Protein AF-A0A2R7R8S0-F1 (afdb_monomer_lite)

Structure (mmCIF, N/CA/C/O backbone):
data_AF-A0A2R7R8S0-F1
#
_entry.id   AF-A0A2R7R8S0-F1
#
loop_
_atom_site.group_PDB
_atom_site.id
_atom_site.type_symbol
_atom_site.label_atom_id
_atom_site.label_alt_id
_atom_site.label_comp_id
_atom_site.label_asym_id
_atom_site.label_entity_id
_atom_site.label_seq_id
_atom_site.pdbx_PDB_ins_code
_atom_site.Cartn_x
_atom_site.Cartn_y
_atom_site.Cartn_z
_atom_site.occupancy
_atom_site.B_iso_or_equiv
_atom_site.auth_seq_id
_atom_site.auth_comp_id
_atom_site.auth_asym_id
_atom_site.auth_atom_id
_atom_site.pdbx_PDB_model_num
ATOM 1 N N . MET A 1 1 ? 1.762 -2.214 -32.394 1.00 75.31 1 MET A N 1
ATOM 2 C CA . MET A 1 1 ? 0.806 -1.574 -31.462 1.00 75.31 1 MET A CA 1
ATOM 3 C C . MET A 1 1 ? 1.465 -1.571 -30.089 1.00 75.31 1 MET A C 1
ATOM 5 O O . MET A 1 1 ? 2.206 -2.512 -29.828 1.00 75.31 1 MET A O 1
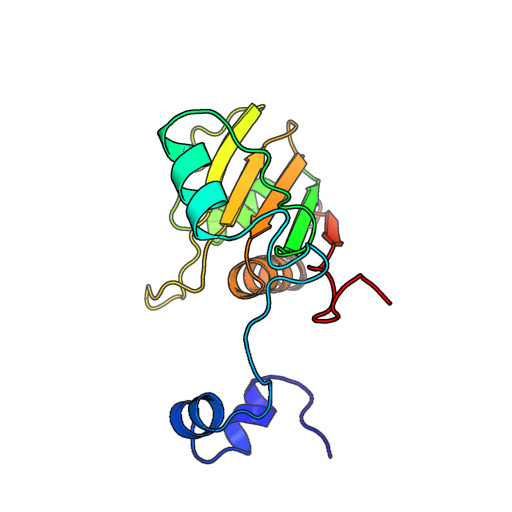ATOM 9 N N . ALA A 1 2 ? 1.295 -0.535 -29.265 1.00 86.94 2 ALA A N 1
ATOM 10 C CA . ALA A 1 2 ? 1.844 -0.564 -27.907 1.00 86.94 2 ALA A CA 1
ATOM 11 C C . ALA A 1 2 ? 1.076 -1.604 -27.060 1.00 86.94 2 ALA A C 1
ATOM 13 O O . ALA A 1 2 ? -0.149 -1.665 -27.206 1.00 86.94 2 ALA A O 1
ATOM 14 N N . PRO A 1 3 ? 1.751 -2.414 -26.221 1.00 91.44 3 PRO A N 1
ATOM 15 C CA . PRO A 1 3 ? 1.080 -3.333 -25.303 1.00 91.44 3 PRO A CA 1
ATOM 16 C C . PRO A 1 3 ? 0.106 -2.595 -24.378 1.00 91.44 3 PRO A C 1
ATOM 18 O O . PRO A 1 3 ? 0.393 -1.482 -23.935 1.00 91.44 3 PRO A O 1
ATOM 21 N N . ARG A 1 4 ? -1.036 -3.212 -24.071 1.00 95.25 4 ARG A N 1
ATOM 22 C CA . ARG A 1 4 ? -2.129 -2.600 -23.290 1.00 95.25 4 ARG A CA 1
ATOM 23 C C . ARG A 1 4 ? -2.235 -3.125 -21.861 1.00 95.25 4 ARG A C 1
ATOM 25 O O . ARG A 1 4 ? -2.937 -2.535 -21.048 1.00 95.25 4 ARG A O 1
ATOM 32 N N . ASN A 1 5 ? -1.578 -4.239 -21.556 1.00 95.31 5 ASN A N 1
ATOM 33 C CA . ASN A 1 5 ? -1.577 -4.869 -20.238 1.00 95.31 5 ASN A CA 1
ATOM 34 C C . ASN A 1 5 ? -0.256 -5.619 -19.997 1.00 95.31 5 ASN A C 1
ATOM 36 O O . ASN A 1 5 ? 0.560 -5.767 -20.908 1.00 95.31 5 ASN A O 1
ATOM 40 N N . LEU A 1 6 ? -0.045 -6.098 -18.767 1.00 94.62 6 LEU A N 1
ATOM 41 C CA . LEU A 1 6 ? 1.187 -6.793 -18.385 1.00 94.62 6 LEU A CA 1
ATOM 42 C C . LEU A 1 6 ? 1.417 -8.087 -19.185 1.00 94.62 6 LEU A C 1
ATOM 44 O O . LEU A 1 6 ? 2.562 -8.379 -19.515 1.00 94.62 6 LEU A O 1
ATOM 48 N N . GLN A 1 7 ? 0.361 -8.832 -19.532 1.00 96.06 7 GLN A N 1
ATOM 49 C CA . GLN A 1 7 ? 0.491 -10.071 -20.305 1.00 96.06 7 GLN A CA 1
ATOM 50 C C . GLN A 1 7 ? 1.059 -9.793 -21.701 1.00 96.06 7 GLN A C 1
ATOM 52 O O . GLN A 1 7 ? 2.061 -10.390 -22.077 1.00 96.06 7 GLN A O 1
ATOM 57 N N . GLU A 1 8 ? 0.504 -8.814 -22.422 1.00 96.88 8 GLU A N 1
ATOM 58 C CA . GLU A 1 8 ? 1.003 -8.412 -23.746 1.00 96.88 8 GLU A CA 1
ATOM 59 C C . GLU A 1 8 ? 2.463 -7.914 -23.682 1.00 96.88 8 GLU A C 1
ATOM 61 O O . GLU A 1 8 ? 3.249 -8.163 -24.598 1.00 96.88 8 GLU A O 1
ATOM 66 N N . VAL A 1 9 ? 2.857 -7.239 -22.591 1.00 95.50 9 VAL A N 1
ATOM 67 C CA . VAL A 1 9 ? 4.258 -6.837 -22.368 1.00 95.50 9 VAL A CA 1
ATOM 68 C C . VAL A 1 9 ? 5.153 -8.067 -22.218 1.00 95.50 9 VAL A C 1
ATOM 70 O O . VAL A 1 9 ? 6.183 -8.150 -22.888 1.00 95.50 9 VAL A O 1
ATOM 73 N N . LEU A 1 10 ? 4.768 -9.024 -21.371 1.00 95.44 10 LEU A N 1
ATOM 74 C CA . LEU A 1 10 ? 5.544 -10.239 -21.123 1.00 95.44 10 LEU A CA 1
ATOM 75 C C . LEU A 1 10 ? 5.679 -11.099 -22.383 1.00 95.44 10 LEU A C 1
ATOM 77 O O . LEU A 1 10 ? 6.798 -11.502 -22.700 1.00 95.44 10 LEU A O 1
ATOM 81 N N . ASP A 1 11 ? 4.589 -11.297 -23.127 1.00 95.31 11 ASP A N 1
ATOM 82 C CA . ASP A 1 11 ? 4.558 -12.077 -24.373 1.00 95.31 11 ASP A CA 1
ATOM 83 C C . ASP A 1 11 ? 5.476 -11.486 -25.453 1.00 95.31 11 ASP A C 1
ATOM 85 O O . ASP A 1 11 ? 6.055 -12.211 -26.260 1.00 95.31 11 ASP A O 1
ATOM 89 N N . SER A 1 12 ? 5.638 -10.159 -25.460 1.00 92.56 12 SER A N 1
ATOM 90 C CA . SER A 1 12 ? 6.536 -9.454 -26.384 1.00 92.56 12 SER A CA 1
ATOM 91 C C . SER A 1 12 ? 8.001 -9.395 -25.924 1.00 92.56 12 SER A C 1
ATOM 93 O O . SER A 1 12 ? 8.866 -8.930 -26.671 1.00 92.56 12 SER A O 1
ATOM 95 N N . SER A 1 13 ? 8.298 -9.842 -24.701 1.00 92.38 13 SER A N 1
ATOM 96 C CA . SER A 1 13 ? 9.630 -9.776 -24.094 1.00 92.38 13 SER A CA 1
ATOM 97 C C . SER A 1 13 ? 10.425 -11.075 -24.280 1.00 92.38 13 SER A C 1
ATOM 99 O O . SER A 1 13 ? 9.879 -12.126 -24.599 1.00 92.38 13 SER A O 1
ATOM 101 N N . ARG A 1 14 ? 11.738 -11.044 -24.011 1.00 91.75 14 ARG A N 1
ATOM 102 C CA . ARG A 1 14 ? 12.592 -12.253 -23.973 1.00 91.75 14 ARG A CA 1
ATOM 103 C C . ARG A 1 14 ? 12.482 -13.035 -22.653 1.00 91.75 14 ARG A C 1
ATOM 105 O O . ARG A 1 14 ? 13.275 -13.941 -22.408 1.00 91.75 14 ARG A O 1
ATOM 112 N N . GLY A 1 15 ? 11.517 -12.676 -21.805 1.00 93.69 15 GLY A N 1
ATOM 113 C CA . GLY A 1 15 ? 11.281 -13.245 -20.482 1.00 93.69 15 GLY A CA 1
ATOM 114 C C . GLY A 1 15 ? 11.249 -12.177 -19.386 1.00 93.69 15 GLY A C 1
ATOM 115 O O . GLY A 1 15 ? 11.915 -11.145 -19.475 1.00 93.69 15 GLY A O 1
ATOM 116 N N . ALA A 1 16 ? 10.502 -12.449 -18.310 1.00 95.25 16 ALA A N 1
ATOM 117 C CA . ALA A 1 16 ? 10.263 -11.488 -17.228 1.00 95.25 16 ALA A CA 1
ATOM 118 C C . ALA A 1 16 ? 11.553 -10.988 -16.551 1.00 95.25 16 ALA A C 1
ATOM 120 O O . ALA A 1 16 ? 11.679 -9.804 -16.252 1.00 95.25 16 ALA A O 1
ATOM 121 N N . VAL A 1 17 ? 12.530 -11.875 -16.330 1.00 96.25 17 VAL A N 1
ATOM 122 C CA . VAL A 1 17 ? 13.803 -11.510 -15.682 1.00 96.25 17 VAL A CA 1
ATOM 123 C C . VAL A 1 17 ? 14.616 -10.555 -16.554 1.00 96.25 17 VAL A C 1
ATOM 125 O O . VAL A 1 17 ? 15.128 -9.558 -16.048 1.00 96.25 17 VAL A O 1
ATOM 128 N N . ASP A 1 18 ? 14.722 -10.842 -17.852 1.00 94.44 18 ASP A N 1
ATOM 129 C CA . ASP A 1 18 ? 15.456 -9.998 -18.800 1.00 94.44 18 ASP A CA 1
ATOM 130 C C . ASP A 1 18 ? 14.794 -8.621 -18.930 1.00 94.44 18 ASP A C 1
ATOM 132 O O . ASP A 1 18 ? 15.465 -7.596 -18.819 1.00 94.44 18 ASP A O 1
ATOM 136 N N . LEU A 1 19 ? 13.463 -8.598 -19.045 1.00 95.12 19 LEU A N 1
ATOM 137 C CA . LEU A 1 19 ? 12.677 -7.369 -19.087 1.00 95.12 19 LEU A CA 1
ATOM 138 C C . LEU A 1 19 ? 12.915 -6.491 -17.850 1.00 95.12 19 LEU A C 1
ATOM 140 O O . LEU A 1 19 ? 13.198 -5.301 -17.976 1.00 95.12 19 LEU A O 1
ATOM 144 N N . LEU A 1 20 ? 12.803 -7.065 -16.648 1.00 95.00 20 LEU A N 1
ATOM 145 C CA . LEU A 1 20 ? 12.902 -6.303 -15.402 1.00 95.00 20 LEU A CA 1
ATOM 146 C C . LEU A 1 20 ? 14.324 -5.795 -15.144 1.00 95.00 20 LEU A C 1
ATOM 148 O O . LEU A 1 20 ? 14.488 -4.661 -14.694 1.00 95.00 20 LEU A O 1
ATOM 152 N N . ARG A 1 21 ? 15.357 -6.595 -15.445 1.00 94.56 21 ARG A N 1
ATOM 153 C CA . ARG A 1 21 ? 16.761 -6.204 -15.217 1.00 94.56 21 ARG A CA 1
ATOM 154 C C . ARG A 1 21 ? 17.287 -5.176 -16.217 1.00 94.56 21 ARG A C 1
ATOM 156 O O . ARG A 1 21 ? 18.254 -4.493 -15.893 1.00 94.56 21 ARG A O 1
ATOM 163 N N . ASN A 1 22 ? 16.655 -5.055 -17.384 1.00 93.88 22 ASN A N 1
ATOM 164 C CA . ASN A 1 22 ? 17.018 -4.092 -18.429 1.00 93.88 22 ASN A CA 1
ATOM 165 C C . ASN A 1 22 ? 15.976 -2.969 -18.598 1.00 93.88 22 ASN A C 1
ATOM 167 O O . ASN A 1 22 ? 15.965 -2.274 -19.613 1.00 93.88 22 ASN A O 1
ATOM 171 N N . SER A 1 23 ? 15.082 -2.794 -17.621 1.00 91.56 23 SER A N 1
ATOM 172 C CA . SER A 1 23 ? 14.050 -1.758 -17.658 1.00 91.56 23 SER A CA 1
ATOM 173 C C . SER A 1 23 ? 14.652 -0.349 -17.683 1.00 91.56 23 SER A C 1
ATOM 175 O O . SER A 1 23 ? 15.572 -0.032 -16.931 1.00 91.56 23 SER A O 1
ATOM 177 N N . LEU A 1 24 ? 14.073 0.527 -18.509 1.00 88.81 24 LEU A N 1
ATOM 178 C CA . LEU A 1 24 ? 14.491 1.926 -18.665 1.00 88.81 24 LEU A CA 1
ATOM 179 C C . LEU A 1 24 ? 13.783 2.888 -17.694 1.00 88.81 24 LEU A C 1
ATOM 181 O O . LEU A 1 24 ? 13.896 4.101 -17.841 1.00 88.81 24 LEU A O 1
ATOM 185 N N . ILE A 1 25 ? 13.047 2.368 -16.704 1.00 85.56 25 ILE A N 1
ATOM 186 C CA . ILE A 1 25 ? 12.243 3.170 -15.761 1.00 85.56 25 ILE A CA 1
ATOM 187 C C . ILE A 1 25 ? 13.084 4.059 -14.820 1.00 85.56 25 ILE A C 1
ATOM 189 O O . ILE A 1 25 ? 12.541 4.934 -14.148 1.00 85.56 25 ILE A O 1
ATOM 193 N N . GLY A 1 26 ? 14.408 3.877 -14.804 1.00 83.50 26 GLY A N 1
ATOM 194 C CA . GLY A 1 26 ? 15.336 4.658 -13.989 1.00 83.50 26 GLY A CA 1
ATOM 195 C C . GLY A 1 26 ? 15.266 4.314 -12.498 1.00 83.50 26 GLY A C 1
ATOM 196 O O . GLY A 1 26 ? 14.777 3.256 -12.100 1.00 83.50 26 GLY A O 1
ATOM 197 N N . SER A 1 27 ? 15.803 5.203 -11.661 1.00 83.38 27 SER A N 1
ATOM 198 C CA . SER A 1 27 ? 15.869 5.003 -10.210 1.00 83.38 27 SER A CA 1
ATOM 199 C C . SER A 1 27 ? 14.490 5.042 -9.548 1.00 83.38 27 SER A C 1
ATOM 201 O O . SER A 1 27 ? 13.633 5.852 -9.901 1.00 83.38 27 SER A O 1
ATOM 203 N N . TYR A 1 28 ? 14.306 4.234 -8.502 1.00 80.75 28 TYR A N 1
ATOM 204 C CA . TYR A 1 28 ? 13.165 4.375 -7.601 1.00 80.75 28 TYR A CA 1
ATOM 205 C C . TYR A 1 28 ? 13.389 5.574 -6.673 1.00 80.75 28 TYR A C 1
ATOM 207 O O . TYR A 1 28 ? 14.253 5.533 -5.798 1.00 80.75 28 TYR A O 1
ATOM 215 N N . ILE A 1 29 ? 12.623 6.644 -6.878 1.00 83.12 29 ILE A N 1
ATOM 216 C CA . ILE A 1 29 ? 12.808 7.928 -6.185 1.00 83.12 29 ILE A CA 1
ATOM 217 C C . ILE A 1 29 ? 11.764 8.091 -5.075 1.00 83.12 29 ILE A C 1
ATOM 219 O O . ILE A 1 29 ? 10.609 7.701 -5.261 1.00 83.12 29 ILE A O 1
ATOM 223 N N . TYR A 1 30 ? 12.141 8.703 -3.951 1.00 80.31 30 TYR A N 1
ATOM 224 C CA . TYR A 1 30 ? 11.189 9.300 -3.008 1.00 80.31 30 TYR A CA 1
ATOM 225 C C . TYR A 1 30 ? 10.871 10.716 -3.512 1.00 80.31 30 TYR A C 1
ATOM 227 O O . TYR A 1 30 ? 11.792 11.523 -3.630 1.00 80.31 30 TYR A O 1
ATOM 235 N N . PRO A 1 31 ? 9.628 10.992 -3.939 1.00 80.62 31 PRO A N 1
ATOM 236 C CA . PRO A 1 31 ? 9.317 12.186 -4.712 1.00 80.62 31 PRO A CA 1
ATOM 237 C C . PRO A 1 31 ? 9.015 13.381 -3.802 1.00 80.62 31 PRO A C 1
ATOM 239 O O . PRO A 1 31 ? 8.623 13.202 -2.650 1.00 80.62 31 PRO A O 1
ATOM 242 N N . VAL A 1 32 ? 9.100 14.585 -4.377 1.00 85.56 32 VAL A N 1
ATOM 243 C CA . VAL A 1 32 ? 8.715 15.883 -3.784 1.00 85.56 32 VAL A CA 1
ATOM 244 C C . VAL A 1 32 ? 9.551 16.329 -2.579 1.00 85.56 32 VAL A C 1
ATOM 246 O O . VAL A 1 32 ? 10.141 17.407 -2.645 1.00 85.56 32 VAL A O 1
ATOM 249 N N . VAL A 1 33 ? 9.621 15.528 -1.515 1.00 84.44 33 VAL A N 1
ATOM 250 C CA . VAL A 1 33 ? 10.362 15.848 -0.288 1.00 84.44 33 VAL A CA 1
ATOM 251 C C . VAL A 1 33 ? 11.853 16.024 -0.621 1.00 84.44 33 VAL A C 1
ATOM 253 O O . VAL A 1 33 ? 12.411 15.181 -1.330 1.00 84.44 33 VAL A O 1
ATOM 256 N N . PRO A 1 34 ? 12.513 17.104 -0.153 1.00 85.75 34 PRO A N 1
ATOM 257 C CA . PRO A 1 34 ? 13.946 17.296 -0.350 1.00 85.75 34 PRO A CA 1
ATOM 258 C C . PRO A 1 34 ? 14.757 16.083 0.115 1.00 85.75 34 PRO A C 1
ATOM 260 O O . PRO A 1 34 ? 14.425 15.462 1.121 1.00 85.75 34 PRO A O 1
ATOM 263 N N . ALA A 1 35 ? 15.841 15.770 -0.601 1.00 85.38 35 ALA A N 1
ATOM 264 C CA . ALA A 1 35 ? 16.720 14.657 -0.233 1.00 85.38 35 ALA A CA 1
ATOM 265 C C . ALA A 1 35 ? 17.375 14.857 1.145 1.00 85.38 35 ALA A C 1
ATOM 267 O O . ALA A 1 35 ? 17.592 13.882 1.854 1.00 85.38 35 ALA A O 1
ATOM 268 N N . ASP A 1 36 ? 17.650 16.114 1.506 1.00 88.19 36 ASP A N 1
ATOM 269 C CA . ASP A 1 36 ? 18.200 16.530 2.792 1.00 88.19 36 ASP A CA 1
ATOM 270 C C . ASP A 1 36 ? 17.631 17.911 3.166 1.00 88.19 36 ASP A C 1
ATOM 272 O O . ASP A 1 36 ? 17.537 18.802 2.314 1.00 88.19 36 ASP A O 1
ATOM 276 N N . PHE A 1 37 ? 17.315 18.124 4.444 1.00 91.88 37 PHE A N 1
ATOM 277 C CA . PHE A 1 37 ? 17.066 19.460 5.007 1.00 91.88 37 PHE A CA 1
ATOM 278 C C . PHE A 1 37 ? 18.328 20.035 5.663 1.00 91.88 37 PHE A C 1
ATOM 280 O O . PHE A 1 37 ? 18.542 21.248 5.652 1.00 91.88 37 PHE A O 1
ATOM 287 N N . GLN A 1 38 ? 19.178 19.171 6.228 1.00 90.94 38 GLN A N 1
ATOM 288 C CA . GLN A 1 38 ? 20.513 19.528 6.717 1.00 90.94 38 GLN A CA 1
ATOM 289 C C . GLN A 1 38 ? 21.601 18.624 6.136 1.00 90.94 38 GLN A C 1
ATOM 291 O O . GLN A 1 38 ? 22.620 19.120 5.659 1.00 90.94 38 GLN A O 1
ATOM 296 N N . ASN A 1 39 ? 21.438 17.313 6.312 1.00 93.81 39 ASN A N 1
ATOM 297 C CA . ASN A 1 39 ? 22.183 16.204 5.710 1.00 93.81 39 ASN A CA 1
ATOM 298 C C . ASN A 1 39 ? 21.725 14.905 6.384 1.00 93.81 39 ASN A C 1
ATOM 300 O O . ASN A 1 39 ? 21.491 14.868 7.599 1.00 93.81 39 ASN A O 1
ATOM 304 N N . TRP A 1 40 ? 21.730 13.823 5.616 1.00 94.19 40 TRP A N 1
ATOM 305 C CA . TRP A 1 40 ? 21.235 12.521 6.035 1.00 94.19 40 TRP A CA 1
ATOM 306 C C . TRP A 1 40 ? 21.907 11.974 7.302 1.00 94.19 40 TRP A C 1
ATOM 308 O O . TRP A 1 40 ? 21.240 11.326 8.101 1.00 94.19 40 TRP A O 1
ATOM 318 N N . ILE A 1 41 ? 23.196 12.250 7.555 1.00 97.12 41 ILE A N 1
ATOM 319 C CA . ILE A 1 41 ? 23.889 11.763 8.766 1.00 97.12 41 ILE A CA 1
ATOM 320 C C . ILE A 1 41 ? 23.275 12.392 10.020 1.00 97.12 41 ILE A C 1
ATOM 322 O O . ILE A 1 41 ? 22.981 11.693 10.996 1.00 97.12 41 ILE A O 1
ATOM 326 N N . LYS A 1 42 ? 23.073 13.715 10.009 1.00 96.69 42 LYS A N 1
ATOM 327 C CA . LYS A 1 42 ? 22.446 14.427 11.130 1.00 96.69 42 LYS A CA 1
ATOM 328 C C . LYS A 1 42 ? 20.989 14.017 11.303 1.00 96.69 42 LYS A C 1
ATOM 330 O O . LYS A 1 42 ? 20.563 13.802 12.433 1.00 96.69 42 LYS A O 1
ATOM 335 N N . GLU A 1 43 ? 20.256 13.856 10.207 1.00 96.88 43 GLU A N 1
ATOM 336 C CA . GLU A 1 43 ? 18.845 13.455 10.225 1.00 96.88 43 GLU A CA 1
ATOM 337 C C . GLU A 1 43 ? 18.664 12.029 10.779 1.00 96.88 43 GLU A C 1
ATOM 339 O O . GLU A 1 43 ? 17.828 11.808 11.657 1.00 96.88 43 GLU A O 1
ATOM 344 N N . GLN A 1 44 ? 19.522 11.080 10.385 1.00 97.44 44 GLN A N 1
ATOM 345 C CA . GLN A 1 44 ? 19.543 9.728 10.960 1.00 97.44 44 GLN A CA 1
ATOM 346 C C . GLN A 1 44 ? 19.959 9.719 12.436 1.00 97.44 44 GLN A C 1
ATOM 348 O O . GLN A 1 44 ? 19.405 8.975 13.246 1.00 97.44 44 GLN A O 1
ATOM 353 N N . THR A 1 45 ? 20.929 10.554 12.817 1.00 97.62 45 THR A N 1
ATOM 354 C CA . THR A 1 45 ? 21.346 10.680 14.222 1.00 97.62 45 THR A CA 1
ATOM 355 C C . THR A 1 45 ? 20.199 11.219 15.083 1.00 97.62 45 THR A C 1
ATOM 357 O O . THR A 1 45 ? 19.932 10.689 16.167 1.00 97.62 45 THR A O 1
ATOM 360 N N . ALA A 1 46 ? 19.472 12.223 14.582 1.00 97.75 46 ALA A N 1
ATOM 361 C CA . ALA A 1 46 ? 18.351 12.849 15.274 1.00 97.75 46 ALA A CA 1
ATOM 362 C C . ALA A 1 46 ? 17.210 11.864 15.562 1.00 97.75 46 ALA A C 1
ATOM 364 O O . ALA A 1 46 ? 16.676 11.880 16.670 1.00 97.75 46 ALA A O 1
ATOM 365 N N . TRP A 1 47 ? 16.885 10.935 14.649 1.00 96.19 47 TRP A N 1
ATOM 366 C CA . TRP A 1 47 ? 15.817 9.95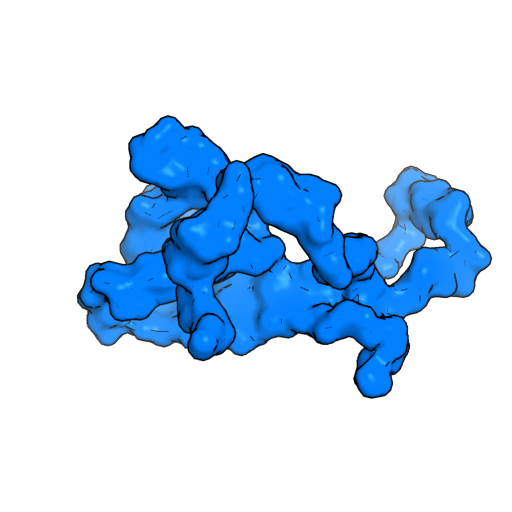9 14.918 1.00 96.19 47 TRP A CA 1
ATOM 367 C C . TRP A 1 47 ? 16.130 9.046 16.116 1.00 96.19 47 TRP A C 1
ATOM 369 O O . TRP A 1 47 ? 15.219 8.446 16.683 1.00 96.19 47 TRP A O 1
ATOM 379 N N . ARG A 1 48 ? 17.418 8.870 16.478 1.00 97.75 48 ARG A N 1
ATOM 380 C CA . ARG A 1 48 ? 17.842 8.040 17.625 1.00 97.75 48 ARG A CA 1
ATOM 381 C C . ARG A 1 48 ? 18.017 8.849 18.895 1.00 97.75 48 ARG A C 1
ATOM 383 O O . ARG A 1 48 ? 17.770 8.318 19.972 1.00 97.75 48 ARG A O 1
ATOM 390 N N . GLN A 1 49 ? 18.551 10.059 18.771 1.00 98.06 49 GLN A N 1
ATOM 391 C CA . GLN A 1 49 ? 19.037 10.831 19.912 1.00 98.06 49 GLN A CA 1
ATOM 392 C C . GLN A 1 49 ? 18.076 11.940 20.342 1.00 98.06 49 GLN A C 1
ATOM 394 O O . GLN A 1 49 ? 18.174 12.410 21.472 1.00 98.06 49 GLN A O 1
ATOM 399 N N . THR A 1 50 ? 17.161 12.362 19.467 1.00 96.88 50 THR A N 1
ATOM 400 C CA . THR A 1 50 ? 16.206 13.443 19.730 1.00 96.88 50 THR A CA 1
ATOM 401 C C . THR A 1 50 ? 14.829 13.112 19.136 1.00 96.88 50 THR A C 1
ATOM 403 O O . THR A 1 50 ? 14.163 12.195 19.612 1.00 96.88 50 THR A O 1
ATOM 406 N N . ALA A 1 51 ? 14.377 13.861 18.130 1.00 97.06 51 ALA A N 1
ATOM 407 C CA . ALA A 1 51 ? 13.113 13.686 17.432 1.00 97.06 51 ALA A CA 1
ATOM 408 C C . ALA A 1 51 ? 13.254 14.166 15.982 1.00 97.06 51 ALA A C 1
ATOM 410 O O . ALA A 1 51 ? 14.064 15.045 15.681 1.00 97.06 51 ALA A O 1
ATOM 411 N N . VAL A 1 52 ? 12.439 13.600 15.096 1.00 97.38 52 VAL A N 1
ATOM 412 C CA . VAL A 1 52 ? 12.366 13.968 13.677 1.00 97.38 52 VAL A CA 1
ATOM 413 C C . VAL A 1 52 ? 10.911 14.115 13.253 1.00 97.38 52 VAL A C 1
ATOM 415 O O . VAL A 1 52 ? 10.023 13.484 13.826 1.00 97.38 52 VAL A O 1
ATOM 418 N N . LEU A 1 53 ? 10.683 14.922 12.222 1.00 97.12 53 LEU A N 1
ATOM 419 C CA . LEU A 1 53 ? 9.426 14.957 11.487 1.00 97.12 53 LEU A CA 1
ATOM 420 C C . LEU A 1 53 ? 9.630 14.198 10.174 1.00 97.12 53 LEU A C 1
ATOM 422 O O . LEU A 1 53 ? 10.378 14.654 9.314 1.00 97.12 53 LEU A O 1
ATOM 426 N N . TYR A 1 54 ? 8.978 13.046 10.027 1.00 95.62 54 TYR A N 1
ATOM 427 C CA . TYR A 1 54 ? 8.947 12.336 8.752 1.00 95.62 54 TYR A CA 1
ATOM 428 C C . TYR A 1 54 ? 7.788 12.837 7.902 1.00 95.62 54 TYR A C 1
ATOM 430 O O . TYR A 1 54 ? 6.629 12.636 8.263 1.00 95.62 54 TYR A O 1
ATOM 438 N N . ASP A 1 55 ? 8.103 13.425 6.752 1.00 94.88 55 ASP A N 1
ATOM 439 C CA . ASP A 1 55 ? 7.107 13.709 5.725 1.00 94.88 55 ASP A CA 1
ATOM 440 C C . ASP A 1 55 ? 6.876 12.458 4.867 1.00 94.88 55 ASP A C 1
ATOM 442 O O . ASP A 1 55 ? 7.720 12.052 4.066 1.00 94.88 55 ASP A O 1
ATOM 446 N N . GLN A 1 56 ? 5.728 11.813 5.074 1.00 93.62 56 GLN A N 1
ATOM 447 C CA . GLN A 1 56 ? 5.341 10.593 4.364 1.00 93.62 56 GLN A CA 1
ATOM 448 C C . GLN A 1 56 ? 4.299 10.839 3.265 1.00 93.62 56 GLN A C 1
ATOM 450 O O . GLN A 1 56 ? 3.837 9.886 2.644 1.00 93.62 56 GLN A O 1
ATOM 455 N N . SER A 1 57 ? 3.973 12.099 2.973 1.00 92.50 57 SER A N 1
ATOM 456 C CA . SER A 1 57 ? 2.772 12.485 2.219 1.00 92.50 57 SER A CA 1
ATOM 457 C C . SER A 1 57 ? 2.786 12.089 0.735 1.00 92.50 57 SER A C 1
ATOM 459 O O . SER A 1 57 ? 1.741 12.068 0.098 1.00 92.50 57 SER A O 1
ATOM 461 N N . HIS A 1 58 ? 3.956 11.782 0.161 1.00 90.38 58 HIS A N 1
ATOM 462 C CA . HIS A 1 58 ? 4.132 11.747 -1.299 1.00 90.38 58 HIS A CA 1
ATOM 463 C C . HIS A 1 58 ? 4.533 10.395 -1.896 1.00 90.38 58 HIS A C 1
ATOM 465 O O . HIS A 1 58 ? 4.489 10.230 -3.116 1.00 90.38 58 HIS A O 1
ATOM 471 N N . HIS A 1 59 ? 4.990 9.434 -1.092 1.00 89.88 59 HIS A N 1
ATOM 472 C CA . HIS A 1 59 ? 5.725 8.272 -1.612 1.00 89.88 59 HIS A CA 1
ATOM 473 C C . HIS A 1 59 ? 4.929 6.958 -1.640 1.00 89.88 59 HIS A C 1
ATOM 475 O O . HIS A 1 59 ? 5.437 5.967 -2.174 1.00 89.88 59 HIS A O 1
ATOM 481 N N . MET A 1 60 ? 3.706 6.961 -1.105 1.00 95.50 60 MET A N 1
ATOM 482 C CA . MET A 1 60 ? 2.795 5.815 -1.052 1.00 95.50 60 MET A CA 1
ATOM 483 C C . MET A 1 60 ? 1.494 6.108 -1.801 1.00 95.50 60 MET A C 1
ATOM 485 O O . MET A 1 60 ? 1.108 7.264 -1.942 1.00 95.50 60 MET A O 1
ATOM 489 N N . ASP A 1 61 ? 0.846 5.051 -2.281 1.00 95.25 61 ASP A N 1
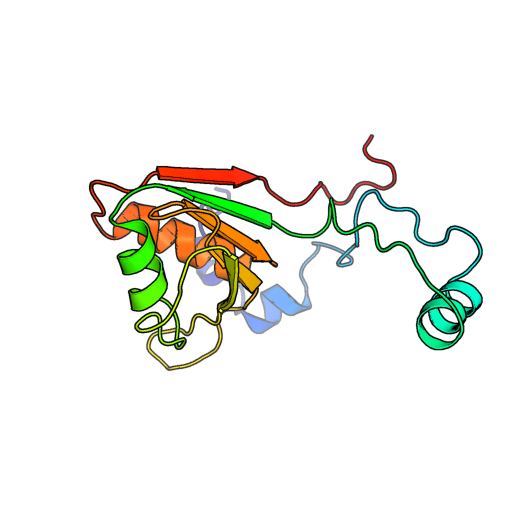ATOM 490 C CA . ASP A 1 61 ? -0.537 5.097 -2.745 1.00 95.25 61 ASP A CA 1
ATOM 491 C C . ASP A 1 61 ? -1.474 4.996 -1.535 1.00 95.25 61 ASP A C 1
ATOM 493 O O . ASP A 1 61 ? -1.233 4.186 -0.633 1.00 95.25 61 ASP A O 1
ATOM 497 N N . ASN A 1 62 ? -2.564 5.760 -1.569 1.00 96.69 62 ASN A N 1
ATOM 498 C CA . ASN A 1 62 ? -3.681 5.680 -0.640 1.00 96.69 62 ASN A CA 1
ATOM 499 C C . ASN A 1 62 ? -4.917 5.128 -1.362 1.00 96.69 62 ASN A C 1
ATOM 501 O O . ASN A 1 62 ? -5.320 5.629 -2.415 1.00 96.69 62 ASN A O 1
ATOM 505 N N . LEU A 1 63 ? -5.533 4.093 -0.796 1.00 98.38 63 LEU A N 1
ATOM 506 C CA . LEU A 1 63 ? -6.817 3.561 -1.253 1.00 98.38 63 LEU A CA 1
ATOM 507 C C . LEU A 1 63 ? -7.838 3.745 -0.137 1.00 98.38 63 LEU A C 1
ATOM 509 O O . LEU A 1 63 ? -7.715 3.120 0.916 1.00 98.38 63 LEU A O 1
ATOM 513 N N . PHE A 1 64 ? -8.853 4.559 -0.399 1.00 98.62 64 PHE A N 1
ATOM 514 C CA . PHE A 1 64 ? -9.975 4.790 0.502 1.00 98.62 64 PHE A CA 1
ATOM 515 C C . PHE A 1 64 ? -11.115 3.862 0.101 1.00 98.62 64 PHE A C 1
ATOM 517 O O . PHE A 1 64 ? -11.690 4.022 -0.973 1.00 98.62 64 PHE A O 1
ATOM 524 N N . MET A 1 65 ? -11.422 2.885 0.947 1.00 98.69 65 MET A N 1
ATOM 525 C CA . MET A 1 65 ? -12.442 1.868 0.712 1.00 98.69 65 MET A CA 1
ATOM 526 C C . MET A 1 65 ? -13.623 2.107 1.650 1.00 98.69 65 MET A C 1
ATOM 528 O O . MET A 1 65 ? -13.448 2.139 2.872 1.00 98.69 65 MET A O 1
ATOM 532 N N . ARG A 1 66 ? -14.823 2.248 1.086 1.00 98.62 66 ARG A N 1
ATOM 533 C CA . ARG A 1 66 ? -16.064 2.464 1.838 1.00 98.62 66 ARG A CA 1
ATOM 534 C C . ARG A 1 66 ? -17.134 1.442 1.480 1.00 98.62 66 ARG A C 1
ATOM 536 O O . A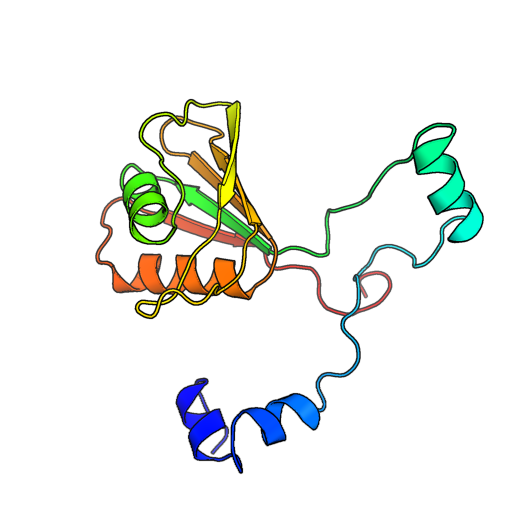RG A 1 66 ? -17.247 1.036 0.327 1.00 98.62 66 ARG A O 1
ATOM 543 N N . GLY A 1 67 ? -17.954 1.082 2.461 1.00 98.56 67 GLY A N 1
ATOM 544 C CA . GLY A 1 67 ? -19.124 0.220 2.292 1.00 98.56 67 GLY A CA 1
ATOM 545 C C . GLY A 1 67 ? -18.961 -1.167 2.913 1.00 98.56 67 GLY A C 1
ATOM 546 O O . GLY A 1 67 ? -17.855 -1.646 3.169 1.00 98.56 67 GLY A O 1
ATOM 547 N N . SER A 1 68 ? -20.094 -1.827 3.162 1.00 98.12 68 SER A N 1
ATOM 548 C CA . SER A 1 68 ? -20.166 -3.062 3.959 1.00 98.12 68 SER A CA 1
ATOM 549 C C . SER A 1 68 ? -19.432 -4.258 3.343 1.00 98.12 68 SER A C 1
ATOM 551 O O . SER A 1 68 ? -19.209 -5.272 4.006 1.00 98.12 68 SER A O 1
ATOM 553 N N . ASP A 1 69 ? -19.091 -4.184 2.054 1.00 98.56 69 ASP A N 1
ATOM 554 C CA . ASP A 1 69 ? -18.323 -5.220 1.367 1.00 98.56 69 ASP A CA 1
ATOM 555 C C . ASP A 1 69 ? -16.798 -5.004 1.460 1.00 98.56 69 ASP A C 1
ATOM 557 O O . ASP A 1 69 ? -16.042 -5.935 1.179 1.00 98.56 69 ASP A O 1
ATOM 561 N N . ALA A 1 70 ? -16.318 -3.845 1.930 1.00 98.56 70 ALA A N 1
ATOM 562 C CA . ALA A 1 70 ? -14.884 -3.548 2.033 1.00 98.56 70 ALA A CA 1
ATOM 563 C C . ALA A 1 70 ? -14.133 -4.564 2.909 1.00 98.56 70 ALA A C 1
ATOM 565 O O . ALA A 1 70 ? -13.080 -5.074 2.523 1.00 98.56 70 ALA A O 1
ATOM 566 N N . ILE A 1 71 ? -14.705 -4.948 4.055 1.00 98.00 71 ILE A N 1
ATOM 567 C CA . ILE A 1 71 ? -14.089 -5.948 4.938 1.00 98.00 71 ILE A CA 1
ATOM 568 C C . ILE A 1 71 ? -14.031 -7.345 4.302 1.00 98.00 71 ILE A C 1
ATOM 570 O O . ILE A 1 71 ? -13.124 -8.127 4.605 1.00 98.00 71 ILE A O 1
ATOM 574 N N . LYS A 1 72 ? -14.968 -7.667 3.399 1.00 98.31 72 LYS A N 1
ATOM 575 C CA . LYS A 1 72 ? -14.973 -8.939 2.664 1.00 98.31 72 LYS A CA 1
ATOM 576 C C . LYS A 1 72 ? -13.837 -8.966 1.653 1.00 98.31 72 LYS A C 1
ATOM 578 O O . LYS A 1 72 ? -13.084 -9.933 1.659 1.00 98.31 72 LYS A O 1
ATOM 583 N N . LEU A 1 73 ? -13.653 -7.882 0.890 1.00 98.56 73 LEU A N 1
ATOM 584 C CA . LEU A 1 73 ? -12.490 -7.718 0.016 1.00 98.56 73 LEU A CA 1
ATOM 585 C C . LEU A 1 73 ? -11.204 -7.937 0.815 1.00 98.56 73 LEU A C 1
ATOM 587 O O . LEU A 1 73 ? -10.495 -8.903 0.554 1.0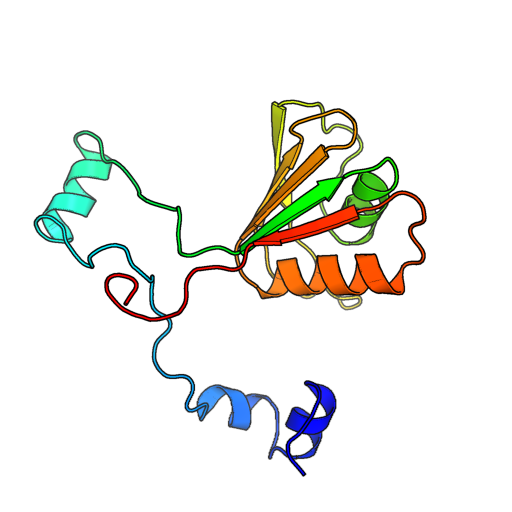0 98.56 73 LEU A O 1
ATOM 591 N N . ILE A 1 74 ? -10.984 -7.129 1.856 1.00 98.31 74 ILE A N 1
ATOM 592 C CA . ILE A 1 74 ? -9.782 -7.170 2.703 1.00 98.31 74 ILE A CA 1
ATOM 593 C C . ILE A 1 74 ? -9.497 -8.578 3.244 1.00 98.31 74 ILE A C 1
ATOM 595 O O . ILE A 1 74 ? -8.357 -9.037 3.203 1.00 98.31 74 ILE A O 1
ATOM 599 N N . SER A 1 75 ? -10.514 -9.254 3.786 1.00 98.06 75 SER A N 1
ATOM 600 C CA . SER A 1 75 ? -10.341 -10.580 4.397 1.00 98.06 75 SER A CA 1
ATOM 601 C C . SER A 1 75 ? -10.153 -11.706 3.382 1.00 98.06 75 SER A C 1
ATOM 603 O O . SER A 1 75 ? -9.542 -12.716 3.715 1.00 98.06 75 SER A O 1
ATOM 605 N N . SER A 1 76 ? -10.646 -11.537 2.153 1.00 97.69 76 SER A N 1
ATOM 606 C CA . SER A 1 76 ? -10.492 -12.523 1.078 1.00 97.69 76 SER A CA 1
ATOM 607 C C . SER A 1 76 ? -9.129 -12.467 0.385 1.00 97.69 76 SER A C 1
ATOM 609 O O . SER A 1 76 ? -8.713 -13.451 -0.221 1.00 97.69 76 SER A O 1
ATOM 611 N N . THR A 1 77 ? -8.428 -11.333 0.469 1.00 98.31 77 THR A N 1
ATOM 612 C CA . THR A 1 77 ? -7.233 -11.064 -0.342 1.00 98.31 77 THR A CA 1
ATOM 613 C C . THR A 1 77 ? -5.926 -11.022 0.442 1.00 98.31 77 THR A C 1
ATOM 615 O O . THR A 1 77 ? -4.877 -10.842 -0.177 1.00 98.31 77 THR A O 1
ATOM 618 N N . ALA A 1 78 ? -5.948 -11.187 1.768 1.00 97.44 78 ALA A N 1
ATOM 619 C CA . ALA A 1 78 ? -4.744 -11.190 2.598 1.00 97.44 78 ALA A CA 1
ATOM 620 C C . ALA A 1 78 ? -4.759 -12.240 3.706 1.00 97.44 78 ALA A C 1
ATOM 622 O O . ALA A 1 78 ? -5.799 -12.715 4.149 1.00 97.44 78 ALA A O 1
ATOM 623 N N . ILE A 1 79 ? -3.561 -12.557 4.194 1.00 97.88 79 ILE A N 1
ATOM 624 C CA . ILE A 1 79 ? -3.335 -13.586 5.220 1.00 97.88 79 ILE A CA 1
ATOM 625 C C . ILE A 1 79 ? -3.816 -13.167 6.618 1.00 97.88 79 ILE A C 1
ATOM 627 O O . ILE A 1 79 ? -3.893 -13.983 7.537 1.00 97.88 79 ILE A O 1
ATOM 631 N N . ASN A 1 80 ? -4.060 -11.873 6.827 1.00 97.75 80 ASN A N 1
ATOM 632 C CA . ASN A 1 80 ? -4.362 -11.319 8.138 1.00 97.75 80 ASN A CA 1
ATOM 633 C C . ASN A 1 80 ? -5.784 -11.684 8.581 1.00 97.75 80 ASN A C 1
ATOM 635 O O . ASN A 1 80 ? -6.751 -11.424 7.873 1.00 97.75 80 ASN A O 1
ATOM 639 N N . SER A 1 81 ? -5.942 -12.146 9.824 1.00 96.94 81 SER A N 1
ATOM 640 C CA . SER A 1 81 ? -7.278 -12.277 10.412 1.00 96.94 81 SER A CA 1
ATOM 641 C C . SER A 1 81 ? -7.922 -10.905 10.645 1.00 96.94 81 SER A C 1
ATOM 643 O O . SER A 1 81 ? -7.355 -10.031 11.320 1.00 96.94 81 SER A O 1
ATOM 645 N N . THR A 1 82 ? -9.142 -10.743 10.133 1.00 96.06 82 THR A N 1
ATOM 646 C CA . THR A 1 82 ? -10.025 -9.591 10.366 1.00 96.06 82 THR A CA 1
ATOM 647 C C . THR A 1 82 ? -11.095 -9.859 11.427 1.00 96.06 82 THR A C 1
ATOM 649 O O . THR A 1 82 ? -11.845 -8.946 11.760 1.00 96.06 82 THR A O 1
ATOM 652 N N . ALA A 1 83 ? -11.133 -11.066 12.013 1.00 95.88 83 ALA A N 1
ATOM 653 C CA . ALA A 1 83 ? -12.129 -11.452 13.020 1.00 95.88 83 ALA A CA 1
ATOM 654 C C . ALA A 1 83 ? -12.157 -10.492 14.223 1.00 95.88 83 ALA A C 1
ATOM 656 O O . ALA A 1 83 ? -13.215 -10.209 14.777 1.00 95.88 83 ALA A O 1
ATOM 657 N N . VAL A 1 84 ? -10.989 -9.950 14.592 1.00 95.00 84 VAL A N 1
ATOM 658 C CA . VAL A 1 84 ? -10.860 -8.839 15.540 1.00 95.00 84 VAL A CA 1
ATOM 659 C C . VAL A 1 84 ? -10.117 -7.699 14.855 1.00 95.00 84 VAL A C 1
ATOM 661 O O . VAL A 1 84 ? -8.883 -7.697 14.738 1.00 95.00 84 VAL A O 1
ATOM 664 N N . PHE A 1 85 ? -10.884 -6.725 14.377 1.00 97.69 85 PHE A N 1
ATOM 665 C CA . PHE A 1 85 ? -10.348 -5.518 13.763 1.00 97.69 85 PHE A CA 1
ATOM 666 C C . PHE A 1 85 ? -11.232 -4.307 14.075 1.00 97.69 85 PHE A C 1
ATOM 668 O O . PHE A 1 85 ? -11.940 -3.859 13.189 1.00 97.69 85 PHE A O 1
ATOM 675 N N . PRO A 1 86 ? -11.283 -3.811 15.322 1.00 98.00 86 PRO A N 1
ATOM 676 C CA . PRO A 1 86 ? -12.172 -2.706 15.683 1.00 98.00 86 PRO A CA 1
ATOM 677 C C . PRO A 1 86 ? -11.738 -1.384 15.033 1.00 98.00 86 PRO A C 1
ATOM 679 O O . PRO A 1 86 ? -10.601 -1.250 14.582 1.00 98.00 86 PRO A O 1
ATOM 682 N N . VAL A 1 87 ? -12.647 -0.408 15.013 1.00 98.50 87 VAL A N 1
ATOM 683 C CA . VAL A 1 87 ? -12.357 0.975 14.597 1.00 98.50 87 VAL A CA 1
ATOM 684 C C . VAL A 1 87 ? -11.195 1.546 15.420 1.00 98.50 87 VAL A C 1
ATOM 686 O O . VAL A 1 87 ? -11.019 1.184 16.587 1.00 98.50 87 VAL A O 1
ATOM 689 N N . ASN A 1 88 ? -10.396 2.428 14.814 1.00 98.25 88 ASN A N 1
ATOM 690 C CA . ASN A 1 88 ? -9.167 3.001 15.377 1.00 98.25 88 ASN A CA 1
ATOM 691 C C . ASN A 1 88 ? -8.057 1.965 15.621 1.00 98.25 88 ASN A C 1
ATOM 693 O O . ASN A 1 88 ? -7.242 2.089 16.542 1.00 98.25 88 ASN A O 1
ATOM 697 N N . LYS A 1 89 ? -8.007 0.925 14.783 1.00 98.38 89 LYS A N 1
ATOM 698 C CA . LYS A 1 89 ? -6.870 0.003 14.696 1.00 98.38 89 LYS A CA 1
ATOM 699 C C . LYS A 1 89 ? -6.317 -0.041 13.285 1.00 98.38 89 LYS A C 1
ATOM 701 O O . LYS A 1 89 ? -7.027 0.184 12.310 1.00 98.38 89 LYS A O 1
ATOM 706 N N . ALA A 1 90 ? -5.040 -0.397 13.208 1.00 98.44 90 ALA A N 1
ATOM 707 C CA . ALA A 1 90 ? -4.351 -0.667 11.962 1.00 98.44 90 ALA A CA 1
ATOM 708 C C . ALA A 1 90 ? -3.782 -2.090 11.953 1.00 98.44 90 ALA A C 1
ATOM 710 O O . ALA A 1 90 ? -3.503 -2.670 13.008 1.00 98.44 90 ALA A O 1
ATOM 711 N N . LYS A 1 91 ? -3.607 -2.644 10.756 1.00 98.50 91 LYS A N 1
ATOM 712 C CA . LYS A 1 91 ? -2.908 -3.908 10.500 1.00 98.50 91 LYS A CA 1
ATOM 713 C C . LYS A 1 91 ? -1.940 -3.709 9.338 1.00 98.50 91 LYS A C 1
ATOM 715 O O . LYS A 1 91 ? -2.241 -2.961 8.416 1.00 98.50 91 LYS A O 1
ATOM 720 N N . GLN A 1 92 ? -0.811 -4.412 9.349 1.00 98.62 92 GLN A N 1
ATOM 721 C CA . GLN A 1 92 ? -0.006 -4.569 8.139 1.00 98.62 92 GLN A CA 1
ATOM 722 C C . GLN A 1 92 ? -0.705 -5.593 7.240 1.00 98.62 92 GLN A C 1
ATOM 724 O O . GLN A 1 92 ? -0.734 -6.778 7.567 1.00 98.62 92 GLN A O 1
ATOM 729 N N . TYR A 1 93 ? -1.333 -5.118 6.169 1.00 98.75 93 TYR A N 1
ATOM 730 C CA . TYR A 1 93 ? -2.055 -5.916 5.184 1.00 98.75 93 TYR A CA 1
ATOM 731 C C . TYR A 1 93 ? -1.061 -6.594 4.240 1.00 98.75 93 TYR A C 1
ATOM 733 O O . TYR A 1 93 ? -0.273 -5.906 3.593 1.00 98.75 93 TYR A O 1
ATOM 741 N N . VAL A 1 94 ? -1.092 -7.929 4.174 1.00 98.69 94 VAL A N 1
ATOM 742 C CA . VAL A 1 94 ? -0.132 -8.737 3.402 1.00 98.69 94 VAL A CA 1
ATOM 743 C C . VAL A 1 94 ? -0.874 -9.705 2.467 1.00 98.69 94 VAL A C 1
ATOM 745 O O . VAL A 1 94 ? -1.274 -10.794 2.893 1.00 98.69 94 VAL A O 1
ATOM 748 N N . PRO A 1 95 ? -1.098 -9.319 1.199 1.00 98.62 95 PRO A N 1
ATOM 749 C CA . PRO A 1 95 ? -1.682 -10.186 0.185 1.00 98.62 95 PRO A CA 1
ATOM 750 C C . PRO A 1 95 ? -0.668 -11.160 -0.419 1.00 98.62 95 PRO A C 1
ATOM 752 O O . PRO A 1 95 ? 0.496 -10.824 -0.666 1.00 98.62 95 PRO A O 1
ATOM 755 N N . THR A 1 96 ? -1.146 -12.362 -0.729 1.00 98.50 96 THR A N 1
ATOM 756 C CA . THR A 1 96 ? -0.382 -13.402 -1.426 1.00 98.50 96 THR A CA 1
ATOM 757 C C . THR A 1 96 ? -1.110 -13.861 -2.682 1.00 98.50 96 THR A C 1
ATOM 759 O O . THR A 1 96 ? -2.334 -13.799 -2.756 1.00 98.50 96 THR A O 1
ATOM 762 N N . THR A 1 97 ? -0.359 -14.370 -3.655 1.00 97.75 97 THR A N 1
ATOM 763 C CA . THR A 1 97 ? -0.917 -15.092 -4.804 1.00 97.75 97 THR A CA 1
ATOM 764 C C . THR A 1 97 ? -1.528 -16.426 -4.370 1.00 97.75 97 THR A C 1
ATOM 766 O O . THR A 1 97 ? -1.289 -16.897 -3.257 1.00 97.75 97 THR A O 1
ATOM 769 N N . GLU A 1 98 ? -2.252 -17.090 -5.275 1.00 95.69 98 GLU A N 1
ATOM 770 C CA . GLU A 1 98 ? -2.785 -18.446 -5.050 1.00 95.69 98 GLU A CA 1
ATOM 771 C C . GLU A 1 98 ? -1.689 -19.473 -4.718 1.00 95.69 98 GLU A C 1
ATOM 773 O O . GLU A 1 98 ? -1.918 -20.421 -3.975 1.00 95.69 98 GLU A O 1
ATOM 778 N N . SER A 1 99 ? -0.468 -19.265 -5.221 1.00 97.56 99 SER A N 1
ATOM 779 C CA . SER A 1 99 ? 0.699 -20.098 -4.905 1.00 97.56 99 SER A CA 1
ATOM 780 C C . SER A 1 99 ? 1.408 -19.703 -3.600 1.00 97.56 99 SER A C 1
ATOM 782 O O . SER A 1 99 ? 2.470 -20.243 -3.305 1.00 97.56 99 SER A O 1
ATOM 784 N N . GLY A 1 100 ? 0.873 -18.743 -2.838 1.00 97.12 100 GLY A N 1
ATOM 785 C CA . GLY A 1 100 ? 1.404 -18.319 -1.539 1.00 97.12 100 GLY A CA 1
ATOM 786 C C . GLY A 1 100 ? 2.571 -17.326 -1.592 1.00 97.12 100 GLY A C 1
ATOM 787 O O . GLY A 1 100 ? 3.162 -17.030 -0.556 1.00 97.12 100 GLY A O 1
ATOM 788 N N . HIS A 1 101 ? 2.914 -16.781 -2.764 1.00 98.19 101 HIS A N 1
ATOM 789 C CA . HIS A 1 101 ? 3.971 -15.770 -2.876 1.00 98.19 101 HIS A CA 1
ATOM 790 C C . HIS A 1 101 ? 3.435 -14.386 -2.508 1.00 98.19 101 HIS A C 1
ATOM 792 O O . HIS A 1 101 ? 2.344 -14.013 -2.933 1.00 98.19 101 HIS A O 1
ATOM 798 N N . VAL A 1 102 ? 4.212 -13.602 -1.762 1.00 98.44 102 VAL A N 1
ATOM 799 C CA . VAL A 1 102 ? 3.835 -12.234 -1.377 1.00 98.44 102 VAL A CA 1
ATOM 800 C C . VAL A 1 102 ? 3.748 -11.334 -2.611 1.00 98.44 102 VAL A C 1
ATOM 802 O O . VAL A 1 102 ? 4.678 -11.282 -3.414 1.00 98.44 102 VAL A O 1
ATOM 805 N N . ILE A 1 103 ? 2.638 -10.604 -2.737 1.00 98.44 103 ILE A N 1
ATOM 806 C CA . ILE A 1 103 ? 2.421 -9.610 -3.802 1.00 98.44 103 ILE A CA 1
ATOM 807 C C . ILE A 1 103 ? 2.989 -8.248 -3.385 1.00 98.44 103 ILE A C 1
ATOM 809 O O . ILE A 1 103 ? 3.546 -7.509 -4.196 1.00 98.44 103 ILE A O 1
ATOM 813 N N . GLY A 1 104 ? 2.854 -7.920 -2.103 1.00 98.06 104 GLY A N 1
ATOM 814 C CA . GLY A 1 104 ? 3.331 -6.693 -1.481 1.00 98.06 104 GLY A CA 1
ATOM 815 C C . GLY A 1 104 ? 2.748 -6.563 -0.081 1.00 98.06 104 GLY A C 1
ATOM 816 O O . GLY A 1 104 ? 2.253 -7.541 0.478 1.00 98.06 104 GLY A O 1
ATOM 817 N N . ASP A 1 105 ? 2.777 -5.354 0.463 1.00 98.50 105 ASP A N 1
ATOM 818 C CA . ASP A 1 105 ? 2.180 -5.033 1.753 1.00 98.50 105 ASP A CA 1
ATOM 819 C C . ASP A 1 105 ? 1.851 -3.536 1.876 1.00 98.50 105 ASP A C 1
ATOM 821 O O . ASP A 1 105 ? 2.143 -2.725 0.991 1.00 98.50 105 ASP A O 1
ATOM 825 N N . GLY A 1 106 ? 1.190 -3.169 2.968 1.00 98.44 106 GLY A N 1
ATOM 826 C CA . GLY A 1 106 ? 0.967 -1.784 3.377 1.00 98.44 106 GLY A CA 1
ATOM 827 C C . GLY A 1 106 ? 0.192 -1.714 4.685 1.00 98.44 106 GLY A C 1
ATOM 828 O O . GLY A 1 106 ? -0.211 -2.740 5.238 1.00 98.44 106 GLY A O 1
ATOM 829 N N . ILE A 1 107 ? -0.012 -0.510 5.204 1.00 98.62 107 ILE A N 1
ATOM 830 C CA . ILE A 1 107 ? -0.772 -0.311 6.435 1.00 98.62 107 ILE A CA 1
ATOM 831 C C . ILE A 1 107 ? -2.236 -0.099 6.082 1.00 98.62 107 ILE A C 1
ATOM 833 O O . ILE A 1 107 ? -2.579 0.787 5.309 1.00 98.62 107 ILE A O 1
ATOM 837 N N . LEU A 1 108 ? -3.093 -0.930 6.661 1.00 98.69 108 LEU A N 1
ATOM 838 C CA . LEU A 1 108 ? -4.535 -0.843 6.544 1.00 98.69 108 LEU A CA 1
ATOM 839 C C . LEU A 1 108 ? -5.111 -0.304 7.847 1.00 98.69 108 LEU A C 1
ATOM 841 O O . LEU A 1 108 ? -5.010 -0.956 8.888 1.00 98.69 108 LEU A O 1
ATOM 845 N N . PHE A 1 109 ? -5.745 0.854 7.775 1.00 98.75 109 PHE A N 1
ATOM 846 C CA . PHE A 1 109 ? -6.445 1.508 8.869 1.00 98.75 109 PHE A CA 1
ATOM 847 C C . PHE A 1 109 ? -7.937 1.191 8.785 1.00 98.75 109 PHE A C 1
ATOM 849 O O . PHE A 1 109 ? -8.504 1.207 7.695 1.00 98.75 109 PHE A O 1
ATOM 856 N N . ARG A 1 110 ? -8.578 0.913 9.925 1.00 98.56 110 ARG A N 1
ATOM 857 C CA . ARG A 1 110 ? -10.041 0.939 10.052 1.00 98.56 110 ARG A CA 1
ATOM 858 C C . ARG A 1 110 ? -10.436 2.227 10.759 1.00 98.56 110 ARG A C 1
ATOM 860 O O . ARG A 1 110 ? -10.278 2.337 11.977 1.00 98.56 110 ARG A O 1
ATOM 867 N N . GLU A 1 111 ? -10.909 3.191 9.985 1.00 97.94 111 GLU A N 1
ATOM 868 C CA . GLU A 1 111 ? -11.194 4.559 10.439 1.00 97.94 111 GLU A CA 1
ATOM 869 C C . GLU A 1 111 ? -12.653 4.719 10.885 1.00 97.94 111 GLU A C 1
ATOM 871 O O . GLU A 1 111 ? -12.943 5.499 11.789 1.00 97.94 111 GLU A O 1
ATOM 876 N N . GLY A 1 112 ? -13.549 3.894 10.337 1.00 98.25 112 GLY A N 1
ATOM 877 C CA . GLY A 1 112 ? -14.967 3.836 10.682 1.00 98.25 112 GLY A CA 1
ATOM 878 C C . GLY A 1 112 ? -15.522 2.413 10.602 1.00 98.25 112 GLY A C 1
ATOM 879 O O . GLY A 1 112 ? -14.783 1.447 10.393 1.00 98.25 112 GLY A O 1
ATOM 880 N N . GLU A 1 113 ? -16.833 2.258 10.800 1.00 97.06 113 G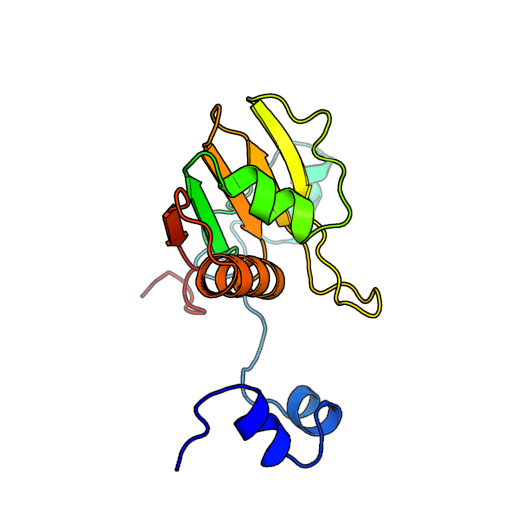LU A N 1
ATOM 881 C CA . GLU A 1 113 ? -17.482 0.938 10.779 1.00 97.06 113 GLU A CA 1
ATOM 882 C C . GLU A 1 113 ? -17.249 0.221 9.440 1.00 97.06 113 GLU A C 1
ATOM 884 O O . GLU A 1 113 ? -16.733 -0.898 9.437 1.00 97.06 113 GLU A O 1
ATOM 889 N N . ASP A 1 114 ? -17.477 0.919 8.330 1.00 98.31 114 ASP A N 1
ATOM 890 C CA . ASP A 1 114 ? -17.276 0.433 6.963 1.00 98.31 114 ASP A CA 1
ATOM 891 C C . ASP A 1 114 ? -16.325 1.343 6.167 1.00 98.31 114 ASP A C 1
ATOM 893 O O . ASP A 1 114 ? -16.486 1.525 4.963 1.00 98.31 114 ASP A O 1
ATOM 897 N N . GLU A 1 115 ? -15.342 1.939 6.846 1.00 98.69 115 GLU A N 1
ATOM 898 C CA . GLU A 1 115 ? -14.361 2.841 6.234 1.00 98.69 115 GLU A CA 1
ATOM 899 C C . GLU A 1 115 ? -12.938 2.384 6.542 1.00 98.69 115 GLU A C 1
ATOM 901 O O . GLU A 1 115 ? -12.540 2.240 7.707 1.00 98.69 115 GLU A O 1
ATOM 906 N N . TYR A 1 116 ? -12.176 2.156 5.476 1.00 98.75 116 TYR A N 1
ATOM 907 C CA . TYR A 1 116 ? -10.824 1.632 5.540 1.00 98.75 116 TYR A CA 1
ATOM 908 C C . TYR A 1 116 ? -9.902 2.414 4.618 1.00 98.75 116 TYR A C 1
ATOM 910 O O . TYR A 1 116 ? -10.267 2.724 3.486 1.00 98.75 116 TYR A O 1
ATOM 918 N N . THR A 1 117 ? -8.673 2.630 5.069 1.00 98.75 117 THR A N 1
ATOM 919 C CA . THR A 1 117 ? -7.641 3.285 4.266 1.00 98.75 117 THR A CA 1
ATOM 920 C C . THR A 1 117 ? -6.424 2.378 4.188 1.00 98.75 117 THR A C 1
ATOM 922 O O . THR A 1 117 ? -5.855 2.005 5.212 1.00 98.75 117 THR A O 1
ATOM 925 N N . TYR A 1 118 ? -6.037 1.978 2.979 1.00 98.75 118 TYR A N 1
ATOM 926 C CA . TYR A 1 118 ? -4.757 1.317 2.727 1.00 98.75 118 TYR A CA 1
ATOM 927 C C . TYR A 1 118 ? -3.719 2.368 2.334 1.00 98.75 118 TYR A C 1
ATOM 929 O O . TYR A 1 118 ? -3.998 3.196 1.473 1.00 98.75 118 TYR A O 1
ATOM 937 N N . VAL A 1 119 ? -2.525 2.288 2.921 1.00 98.56 119 VAL A N 1
ATOM 938 C CA . VAL A 1 119 ? -1.361 3.118 2.589 1.00 98.56 119 VAL A CA 1
ATOM 939 C C . VAL A 1 119 ? -0.164 2.213 2.323 1.00 98.56 119 VAL A C 1
ATOM 941 O O . VAL A 1 119 ? 0.281 1.477 3.209 1.00 98.56 119 VAL A O 1
ATOM 944 N N . GLY A 1 120 ? 0.388 2.255 1.114 1.00 97.62 120 GLY A N 1
ATOM 945 C CA . GLY A 1 120 ? 1.554 1.443 0.771 1.00 97.62 120 GLY A CA 1
ATOM 946 C C . GLY A 1 120 ? 1.967 1.542 -0.691 1.00 97.62 120 GLY A C 1
ATOM 947 O O . GLY A 1 120 ? 1.634 2.493 -1.393 1.00 97.62 120 GLY A O 1
ATOM 948 N N . ARG A 1 121 ? 2.752 0.574 -1.167 1.00 96.00 121 ARG A N 1
ATOM 949 C CA . ARG A 1 121 ? 3.250 0.588 -2.549 1.00 96.00 121 ARG A CA 1
ATOM 950 C C . ARG A 1 121 ? 2.213 0.036 -3.532 1.00 96.00 121 ARG A C 1
ATOM 952 O O . ARG A 1 121 ? 1.414 -0.839 -3.209 1.00 96.00 121 ARG A O 1
ATOM 959 N N . ALA A 1 122 ? 2.341 0.469 -4.786 1.00 96.56 122 ALA A N 1
ATOM 960 C CA . ALA A 1 122 ? 1.448 0.116 -5.888 1.00 96.56 122 ALA A CA 1
ATOM 961 C C . ALA A 1 122 ? 1.098 -1.384 -6.061 1.00 96.56 122 ALA A C 1
ATOM 963 O O . ALA A 1 122 ? -0.032 -1.650 -6.462 1.00 96.56 122 ALA A O 1
ATOM 964 N N . PRO A 1 123 ? 1.972 -2.382 -5.787 1.00 97.88 123 PRO A N 1
ATOM 965 C CA . PRO A 1 123 ? 1.618 -3.789 -6.006 1.00 97.88 123 PRO A CA 1
ATOM 966 C C . PRO A 1 123 ? 0.380 -4.262 -5.228 1.00 97.88 123 PRO A C 1
ATOM 968 O O . PRO A 1 123 ? -0.547 -4.805 -5.826 1.00 97.88 123 PRO A O 1
ATOM 971 N N . ALA A 1 124 ? 0.324 -4.014 -3.915 1.00 98.19 124 ALA A N 1
ATOM 972 C CA . ALA A 1 124 ? -0.816 -4.426 -3.093 1.00 98.19 124 ALA A CA 1
ATOM 973 C C . ALA A 1 124 ? -2.045 -3.519 -3.303 1.00 98.19 124 ALA A C 1
ATOM 975 O O . ALA A 1 124 ? -3.173 -4.006 -3.242 1.00 98.19 124 ALA A O 1
ATOM 976 N N . ALA A 1 125 ? -1.836 -2.242 -3.643 1.00 98.25 125 ALA A N 1
ATOM 977 C CA . ALA A 1 125 ? -2.901 -1.352 -4.106 1.00 98.25 125 ALA A CA 1
ATOM 978 C C . ALA A 1 125 ? -3.583 -1.881 -5.381 1.00 98.25 125 ALA A C 1
ATOM 980 O O . ALA A 1 125 ? -4.802 -2.010 -5.435 1.00 98.25 125 ALA A O 1
ATOM 981 N N . ASN A 1 126 ? -2.804 -2.247 -6.401 1.00 98.25 126 ASN A N 1
ATOM 982 C CA . ASN A 1 126 ? -3.338 -2.780 -7.655 1.00 98.25 126 ASN A CA 1
ATOM 983 C C . ASN A 1 126 ? -4.053 -4.122 -7.452 1.00 98.25 126 ASN A C 1
ATOM 985 O O . ASN A 1 126 ? -5.040 -4.387 -8.130 1.00 98.25 126 ASN A O 1
ATOM 989 N N . TRP A 1 127 ? -3.596 -4.941 -6.500 1.00 98.50 127 TRP A N 1
ATOM 990 C CA . TRP A 1 127 ? -4.277 -6.177 -6.111 1.00 98.50 127 TRP A CA 1
ATOM 991 C C . TRP A 1 127 ? -5.671 -5.919 -5.525 1.00 98.50 127 TRP A C 1
ATOM 993 O O . TRP A 1 127 ? -6.644 -6.534 -5.958 1.00 98.50 127 TRP A O 1
ATOM 1003 N N . LEU A 1 128 ? -5.780 -4.974 -4.583 1.00 98.56 128 LEU A N 1
ATOM 1004 C CA . LEU A 1 128 ? -7.066 -4.564 -4.013 1.00 98.56 128 LEU A CA 1
ATOM 1005 C C . LEU A 1 128 ? -8.005 -3.993 -5.080 1.00 98.56 128 LEU A C 1
ATOM 1007 O O . LEU A 1 128 ? -9.178 -4.351 -5.091 1.00 98.56 128 LEU A O 1
ATOM 1011 N N . LEU A 1 129 ? -7.495 -3.161 -5.994 1.00 98.44 129 LEU A N 1
ATOM 1012 C CA . LEU A 1 129 ? -8.295 -2.598 -7.088 1.00 98.44 129 LEU A CA 1
ATOM 1013 C C . LEU A 1 129 ? -8.813 -3.680 -8.028 1.00 98.44 129 LEU A C 1
ATOM 1015 O O . LEU A 1 129 ? -10.012 -3.741 -8.273 1.00 98.44 129 LEU A O 1
ATOM 1019 N N . TYR A 1 130 ? -7.940 -4.580 -8.481 1.00 98.38 130 TYR A N 1
ATOM 1020 C CA . TYR A 1 130 ? -8.332 -5.673 -9.365 1.00 98.38 130 TYR A CA 1
ATOM 1021 C C . TYR A 1 130 ? -9.449 -6.528 -8.753 1.00 98.38 130 TYR A C 1
ATOM 1023 O O . TYR A 1 130 ? -10.467 -6.775 -9.402 1.00 98.38 130 TYR A O 1
ATOM 1031 N N . HIS A 1 131 ? -9.305 -6.950 -7.494 1.00 98.56 131 HIS A N 1
ATOM 1032 C CA . HIS A 1 131 ? -10.339 -7.740 -6.822 1.00 98.56 131 HIS A CA 1
ATOM 1033 C C . HIS A 1 131 ? -11.587 -6.924 -6.474 1.00 98.56 131 HIS A C 1
ATOM 1035 O O . HIS A 1 131 ? -12.686 -7.469 -6.524 1.00 98.56 131 HIS A O 1
ATOM 1041 N N . GLY A 1 132 ? -11.448 -5.637 -6.155 1.00 98.31 132 GLY A N 1
ATOM 1042 C CA . GLY A 1 132 ? -12.578 -4.735 -5.944 1.00 98.31 132 GLY A CA 1
ATOM 1043 C C . GLY A 1 132 ? -13.437 -4.588 -7.202 1.00 98.31 132 GLY A C 1
ATOM 1044 O O . GLY A 1 132 ? -14.656 -4.721 -7.129 1.00 98.31 132 GLY A O 1
ATOM 1045 N N . GLU A 1 133 ? -12.797 -4.400 -8.359 1.00 97.94 133 GLU A N 1
ATOM 1046 C CA . GLU A 1 133 ? -13.448 -4.226 -9.664 1.00 97.94 133 GLU A CA 1
ATOM 1047 C C . GLU A 1 133 ? -14.060 -5.527 -10.204 1.00 97.94 133 GLU A C 1
ATOM 1049 O O . GLU A 1 133 ? -15.142 -5.514 -10.790 1.00 97.94 133 GLU A O 1
ATOM 1054 N N . THR A 1 134 ? -13.382 -6.664 -10.016 1.00 98.19 134 THR A N 1
ATOM 1055 C CA . THR A 1 134 ? -13.775 -7.944 -10.638 1.00 98.19 134 THR A CA 1
ATOM 1056 C C . THR A 1 134 ? -14.501 -8.906 -9.695 1.00 98.19 134 THR A C 1
ATOM 1058 O O . THR A 1 134 ? -15.102 -9.877 -10.152 1.00 98.19 134 THR A O 1
ATOM 1061 N N . GLY A 1 135 ? -14.489 -8.645 -8.384 1.00 97.12 135 GLY A N 1
ATOM 1062 C CA . GLY A 1 135 ? -15.017 -9.545 -7.352 1.00 97.12 135 GLY A CA 1
ATOM 1063 C C . GLY A 1 135 ? -16.531 -9.489 -7.133 1.00 97.12 135 GLY A C 1
ATOM 1064 O O . GLY A 1 135 ? -17.051 -10.246 -6.315 1.00 97.12 135 GLY A O 1
ATOM 1065 N N . GLY A 1 136 ? -17.254 -8.611 -7.837 1.00 97.56 136 GLY A N 1
ATOM 1066 C CA . GLY A 1 136 ? -18.718 -8.519 -7.744 1.00 97.56 136 GLY A CA 1
ATOM 1067 C C . GLY A 1 136 ? -19.241 -7.920 -6.430 1.00 97.56 136 GLY A C 1
ATOM 1068 O O . GLY A 1 136 ? -20.375 -8.200 -6.034 1.00 97.56 136 GLY A O 1
ATOM 1069 N N . TYR A 1 137 ? -18.430 -7.108 -5.747 1.00 98.00 137 TYR A N 1
ATOM 1070 C CA . TYR A 1 137 ? -18.835 -6.383 -4.543 1.00 98.00 137 TYR A CA 1
ATOM 1071 C C . TYR A 1 137 ? -19.874 -5.312 -4.892 1.00 98.00 137 TYR A C 1
ATOM 1073 O O . TYR A 1 137 ? -19.649 -4.482 -5.769 1.00 98.00 137 TYR A O 1
ATOM 1081 N N . ARG A 1 138 ? -21.038 -5.345 -4.231 1.00 97.50 138 ARG A N 1
ATOM 1082 C CA . ARG A 1 138 ? -22.167 -4.453 -4.559 1.00 97.50 138 ARG A CA 1
ATOM 1083 C C . ARG A 1 138 ? -22.179 -3.193 -3.711 1.00 97.50 138 ARG A C 1
ATOM 1085 O O . ARG A 1 138 ? -22.675 -2.171 -4.169 1.00 97.50 138 ARG A O 1
ATOM 1092 N N . ASN A 1 139 ? -21.674 -3.282 -2.482 1.00 98.12 139 ASN A N 1
ATOM 1093 C CA . ASN A 1 139 ? -21.581 -2.158 -1.557 1.00 98.12 139 ASN A CA 1
ATOM 1094 C C . ASN A 1 139 ? -20.116 -1.872 -1.215 1.00 98.12 139 ASN A C 1
ATOM 1096 O O . ASN A 1 139 ? -19.686 -2.045 -0.070 1.00 98.12 139 ASN A O 1
ATOM 1100 N N . LEU A 1 140 ? -19.355 -1.517 -2.248 1.00 98.56 140 LEU A N 1
ATOM 1101 C CA . LEU A 1 140 ? -17.946 -1.169 -2.169 1.00 98.56 140 LEU A CA 1
ATOM 1102 C C . LEU A 1 140 ? -17.666 0.011 -3.099 1.00 98.56 140 LEU A C 1
ATOM 1104 O O . LEU A 1 140 ? -17.881 -0.083 -4.304 1.00 98.56 140 LEU A O 1
ATOM 1108 N N . ASP A 1 141 ? -17.159 1.092 -2.525 1.00 98.44 141 ASP A N 1
ATOM 1109 C CA . ASP A 1 141 ? -16.585 2.226 -3.237 1.00 98.44 141 ASP A CA 1
ATOM 1110 C C . ASP A 1 141 ? -15.087 2.298 -2.929 1.00 98.44 141 ASP A C 1
ATOM 1112 O O . ASP A 1 141 ? -14.685 2.146 -1.771 1.00 98.44 141 ASP A O 1
ATOM 1116 N N . ILE A 1 142 ? -14.259 2.507 -3.956 1.00 98.44 142 ILE A N 1
ATOM 1117 C CA . ILE A 1 142 ? -12.811 2.668 -3.802 1.00 98.44 142 ILE A CA 1
ATOM 1118 C C . ILE A 1 142 ? -12.377 3.949 -4.507 1.00 98.44 142 ILE A C 1
ATOM 1120 O O . ILE A 1 142 ? -12.422 4.046 -5.731 1.00 98.44 142 ILE A O 1
ATOM 1124 N N . THR A 1 143 ? -11.883 4.911 -3.732 1.00 98.31 143 THR A N 1
ATOM 1125 C CA . THR A 1 143 ? -11.188 6.090 -4.259 1.00 98.31 143 THR A CA 1
ATOM 1126 C C . THR A 1 143 ? -9.681 5.883 -4.156 1.00 98.31 143 THR A C 1
ATOM 1128 O O . THR A 1 143 ? -9.179 5.443 -3.121 1.00 98.31 143 THR A O 1
ATOM 1131 N N . VAL A 1 144 ? -8.950 6.227 -5.217 1.00 96.81 144 VAL A N 1
ATOM 1132 C CA . VAL A 1 144 ? -7.493 6.067 -5.283 1.00 96.81 144 VAL A CA 1
ATOM 1133 C C . VAL A 1 144 ? -6.812 7.424 -5.317 1.00 96.81 144 VAL A C 1
ATOM 1135 O O . VAL A 1 144 ? -7.107 8.247 -6.180 1.00 96.81 144 VAL A O 1
ATOM 1138 N N . ASP A 1 145 ? -5.844 7.607 -4.432 1.00 94.94 145 ASP A N 1
ATOM 1139 C CA . ASP A 1 145 ? -4.886 8.703 -4.461 1.00 94.94 145 ASP A CA 1
ATOM 1140 C C . ASP A 1 145 ? -3.487 8.103 -4.633 1.00 94.94 145 ASP A C 1
ATOM 1142 O O . ASP A 1 145 ? -2.984 7.370 -3.783 1.00 94.94 145 ASP A O 1
ATOM 1146 N N . ARG A 1 146 ? -2.894 8.305 -5.810 1.00 93.62 146 ARG A N 1
ATOM 1147 C CA . ARG A 1 146 ? -1.602 7.700 -6.151 1.00 93.62 146 ARG A CA 1
ATOM 1148 C C . ARG A 1 146 ? -0.469 8.527 -5.569 1.00 93.62 146 ARG A C 1
ATOM 1150 O O . ARG A 1 146 ? -0.551 9.752 -5.505 1.00 93.62 146 ARG A O 1
ATOM 1157 N N . ARG A 1 147 ? 0.646 7.859 -5.268 1.00 91.19 147 ARG A N 1
ATOM 1158 C CA . ARG A 1 147 ? 1.894 8.531 -4.908 1.00 91.19 147 ARG A CA 1
ATOM 1159 C C . ARG A 1 147 ? 2.234 9.636 -5.906 1.00 91.19 147 ARG A C 1
ATOM 1161 O O . ARG A 1 147 ? 1.980 9.522 -7.109 1.00 91.19 147 ARG A O 1
ATOM 1168 N N . SER A 1 148 ? 2.896 10.679 -5.420 1.00 87.56 148 SER A N 1
ATOM 1169 C CA . SER A 1 148 ? 3.304 11.794 -6.267 1.00 87.56 148 SER A CA 1
ATOM 1170 C C . SER A 1 148 ? 4.237 11.327 -7.398 1.00 87.56 148 SER A C 1
ATOM 1172 O O . SER A 1 148 ? 5.036 10.395 -7.203 1.00 87.56 148 SER A O 1
ATOM 1174 N N . PRO A 1 149 ? 4.173 11.974 -8.580 1.00 80.62 149 PRO A N 1
ATOM 1175 C CA . PRO A 1 149 ? 5.073 11.687 -9.690 1.00 80.62 149 PRO A CA 1
ATOM 1176 C C . PRO A 1 149 ? 6.541 11.809 -9.276 1.00 80.62 149 PRO A C 1
ATOM 1178 O O . PRO A 1 149 ? 6.883 12.590 -8.391 1.00 80.62 149 PRO A O 1
ATOM 1181 N N . SER A 1 150 ? 7.426 11.085 -9.961 1.00 70.38 150 SER A N 1
ATOM 1182 C CA . SER A 1 150 ? 8.880 11.075 -9.726 1.00 70.38 150 SER A CA 1
ATOM 1183 C C . SER A 1 150 ? 9.584 12.374 -10.161 1.00 70.38 150 SER A C 1
ATOM 1185 O O . SER A 1 150 ? 10.620 12.334 -10.822 1.00 70.38 150 SER A O 1
ATOM 1187 N N . ARG A 1 151 ? 9.012 13.533 -9.823 1.00 63.28 151 ARG A N 1
ATOM 1188 C CA . ARG A 1 151 ? 9.557 14.864 -10.084 1.00 63.28 151 ARG A CA 1
ATOM 1189 C C . ARG A 1 151 ? 10.047 15.487 -8.770 1.00 63.28 151 ARG A C 1
ATOM 1191 O O . ARG A 1 151 ? 9.279 15.543 -7.805 1.00 63.28 151 ARG A O 1
ATOM 1198 N N . PRO A 1 152 ? 11.304 15.955 -8.700 1.00 53.56 152 PRO A N 1
ATOM 1199 C CA . PRO A 1 152 ? 11.772 16.749 -7.567 1.00 53.56 152 PRO A CA 1
ATOM 1200 C C . PRO A 1 152 ? 10.919 18.019 -7.428 1.00 53.56 152 PRO A C 1
ATOM 1202 O O . PRO A 1 152 ? 10.598 18.645 -8.436 1.00 53.56 152 PRO A O 1
ATOM 1205 N N . TYR A 1 153 ? 10.556 18.400 -6.200 1.00 53.44 153 TYR A N 1
ATOM 1206 C CA . TYR A 1 153 ? 9.853 19.656 -5.880 1.00 53.44 153 TYR A CA 1
ATOM 1207 C C . TYR A 1 153 ? 8.458 19.873 -6.507 1.00 53.44 153 TYR A C 1
ATOM 1209 O O . TYR A 1 153 ? 7.929 20.977 -6.425 1.00 53.44 153 TYR A O 1
ATOM 1217 N N . GLY A 1 154 ? 7.832 18.848 -7.097 1.00 50.72 154 GLY A N 1
ATOM 1218 C CA . GLY A 1 154 ? 6.413 18.905 -7.487 1.00 50.72 154 GLY A CA 1
ATOM 1219 C C . GLY A 1 154 ? 6.054 19.830 -8.664 1.00 50.72 154 GLY A C 1
ATOM 1220 O O . GLY A 1 154 ? 4.896 20.229 -8.761 1.00 50.72 154 GLY A O 1
ATOM 1221 N N . GLY A 1 155 ? 7.009 20.169 -9.540 1.00 37.47 155 GLY A N 1
ATOM 1222 C CA . GLY A 1 155 ? 6.763 20.929 -10.784 1.00 37.47 155 GLY A CA 1
ATOM 1223 C C . GLY A 1 155 ? 6.254 20.097 -11.957 1.00 37.47 155 GLY A C 1
ATOM 1224 O O . GLY A 1 155 ? 6.462 18.865 -11.968 1.00 37.47 155 GLY A O 1
#

Sequence (155 aa):
MAPRNLQEVLDSSRGAVDLLRNSLIGSYIYPVVPADFQNWIKEQTAWRQTAVLYDQSHHMDNLFMRGSDAIKLISSTAINSTAVFPVNKAKQYVPTTESGHVIGDGILFREGEDEYTYVGRAPAANWLLYHGETGGYRNLDITVDRRSPSRPYGG

Radius of gyration: 18.61 Å; chains: 1; bounding box: 46×41×51 Å

pLDDT: mean 93.78, std 9.31, range [37.47, 98.75]

Secondary structure (DSSP, 8-state):
----SHHHHHHTSS-HHHHHHT--S------BS-S-SS-HHHHHHHHHHS------TTSSEEEEEESTTHHHHHHHHSSS--SS--TTEEEEE--B-TTS-B---EEEEEEETTEEEEEE-HHHHHHHHHHHHHTT-SS-EEEEEPPPPS-BTT-

Foldseek 3Di:
DDDDDPVSVQVPDPHDVVCVVPPPPDDLDDAADDPDPPDPVVQVVCVVPPNDDDDPPFRKKKKKKFFPCLVVLQCVFFPDDPVDDDAPDKDWGWGADPVRHTQFTFIWHRHDPGIIMTIHHDRVVVVSVVCQVPVPDPTMDIDIDGGQPRHYNRD